Protein AF-A0A645E9L1-F1 (afdb_monomer_lite)

Organism: NCBI:txid1076179

InterPro domains:
  IPR011604 PD-(D/E)XK endonuclease-like domain superfamily [G3DSA:3.90.320.10] (2-105)
  IPR038726 PD-(D/E)XK endonuclease-like domain, AddAB-type [PF12705] (4-104)

Structure (mmCIF, N/CA/C/O backbone):
data_AF-A0A645E9L1-F1
#
_entry.id   AF-A0A645E9L1-F1
#
loop_
_atom_site.group_PDB
_atom_site.id
_atom_site.type_symbol
_atom_site.label_atom_id
_atom_site.label_alt_id
_atom_site.label_comp_id
_atom_site.label_asym_id
_atom_site.label_entity_id
_atom_site.label_seq_id
_atom_site.pdbx_PDB_ins_code
_atom_site.Cartn_x
_atom_site.Cartn_y
_atom_site.Cartn_z
_atom_site.occupancy
_atom_site.B_iso_or_equiv
_atom_site.auth_seq_id
_atom_site.auth_comp_id
_atom_site.auth_asym_id
_atom_site.auth_atom_id
_atom_site.pdbx_PDB_model_num
ATOM 1 N N . MET A 1 1 ? -13.526 -15.376 10.930 1.00 83.19 1 MET A N 1
ATOM 2 C CA . MET A 1 1 ? -12.928 -14.575 9.845 1.00 83.19 1 MET A CA 1
ATOM 3 C C . MET A 1 1 ? -11.698 -13.888 10.395 1.00 83.19 1 MET A C 1
ATOM 5 O O . MET A 1 1 ? -11.803 -13.280 11.458 1.00 83.19 1 MET A O 1
ATOM 9 N N . ARG A 1 2 ? -10.539 -14.059 9.756 1.00 95.88 2 ARG A N 1
ATOM 10 C CA . ARG A 1 2 ? -9.282 -13.478 10.235 1.00 95.88 2 ARG A CA 1
ATOM 11 C C . ARG A 1 2 ? -9.296 -11.958 10.065 1.00 95.88 2 ARG A C 1
ATOM 13 O O . ARG A 1 2 ? -9.842 -11.469 9.083 1.00 95.88 2 ARG A O 1
ATOM 20 N N . LEU A 1 3 ? -8.727 -11.235 11.029 1.00 97.50 3 LEU A N 1
ATOM 21 C CA . LEU A 1 3 ? -8.559 -9.783 10.983 1.00 97.50 3 LEU A CA 1
ATOM 22 C C . LEU A 1 3 ? -7.066 -9.460 11.029 1.00 97.50 3 LEU A C 1
ATOM 24 O O . LEU A 1 3 ? -6.382 -9.879 11.964 1.00 97.50 3 LEU A O 1
ATOM 28 N N . VAL A 1 4 ? -6.579 -8.722 10.035 1.00 97.69 4 VAL A N 1
ATOM 29 C CA . VAL A 1 4 ? -5.240 -8.123 10.049 1.00 97.69 4 VAL A CA 1
ATOM 30 C C . VAL A 1 4 ? -5.340 -6.646 10.416 1.00 97.69 4 VAL A C 1
ATOM 32 O O . VAL A 1 4 ? -6.243 -5.945 9.963 1.00 97.69 4 VAL A O 1
ATOM 35 N N . ILE A 1 5 ? -4.436 -6.181 11.275 1.00 97.94 5 ILE A N 1
ATOM 36 C CA . ILE A 1 5 ? -4.436 -4.809 11.779 1.00 97.94 5 ILE A CA 1
ATOM 37 C C . ILE A 1 5 ? -3.066 -4.189 11.548 1.00 97.94 5 ILE A C 1
ATOM 39 O O . ILE A 1 5 ? -2.053 -4.791 11.900 1.00 97.94 5 ILE A O 1
ATOM 43 N N . ASP A 1 6 ? -3.056 -2.969 11.021 1.00 97.50 6 ASP A N 1
ATOM 44 C CA . ASP A 1 6 ? -1.866 -2.128 10.942 1.00 97.50 6 ASP A CA 1
ATOM 45 C C . ASP A 1 6 ? -2.029 -0.889 11.832 1.00 97.50 6 ASP A C 1
ATOM 47 O O . ASP A 1 6 ? -2.982 -0.119 11.692 1.00 97.50 6 ASP A O 1
ATOM 51 N N . TYR A 1 7 ? -1.111 -0.704 12.780 1.00 96.38 7 TYR A N 1
ATOM 52 C CA . TYR A 1 7 ? -1.149 0.424 13.709 1.00 96.38 7 TYR A CA 1
ATOM 53 C C . TYR A 1 7 ? -0.437 1.635 13.107 1.00 96.38 7 TYR A C 1
ATOM 55 O O . TYR A 1 7 ? 0.717 1.548 12.687 1.00 96.38 7 TYR A O 1
ATOM 63 N N . LYS A 1 8 ? -1.107 2.789 13.113 1.00 94.56 8 LYS A N 1
ATOM 64 C CA . LYS A 1 8 ? -0.591 4.047 12.568 1.00 94.56 8 LYS A CA 1
ATOM 65 C C . LYS A 1 8 ? -0.543 5.132 13.638 1.00 94.56 8 LYS A C 1
ATOM 67 O O . LYS A 1 8 ? -1.547 5.398 14.287 1.00 94.56 8 LYS A O 1
ATOM 72 N N . THR A 1 9 ? 0.586 5.824 13.757 1.00 93.44 9 THR A N 1
ATOM 73 C CA . THR A 1 9 ? 0.765 7.000 14.638 1.00 93.44 9 THR A CA 1
ATOM 74 C C . THR A 1 9 ? 0.570 8.336 13.905 1.00 93.44 9 THR A C 1
ATOM 76 O O . THR A 1 9 ? 1.022 9.387 14.350 1.00 93.44 9 THR A O 1
ATOM 79 N N . GLU A 1 10 ? -0.084 8.309 12.744 1.00 90.81 10 GLU A N 1
ATOM 80 C CA . GLU A 1 10 ? -0.304 9.479 11.888 1.00 90.81 10 GLU A CA 1
ATOM 81 C C . GLU A 1 10 ? -1.577 10.257 12.277 1.00 90.81 10 GLU A C 1
ATOM 83 O O . GLU A 1 10 ? -2.351 9.842 13.138 1.00 90.81 10 GLU A O 1
ATOM 88 N N . ASN A 1 11 ? -1.831 11.397 11.629 1.00 90.75 11 ASN A N 1
ATOM 89 C CA . ASN A 1 11 ? -3.093 12.119 11.803 1.00 90.75 11 ASN A CA 1
ATOM 90 C C . ASN A 1 11 ? -4.278 11.281 11.283 1.00 90.75 11 ASN A C 1
ATOM 92 O O . ASN A 1 11 ? -4.191 10.708 10.199 1.00 90.75 11 ASN A O 1
ATOM 96 N N . GLU A 1 12 ? -5.407 11.282 12.000 1.00 91.69 12 GLU A N 1
ATOM 97 C CA . GLU A 1 12 ? -6.641 10.578 11.614 1.00 91.69 12 GLU A CA 1
ATOM 98 C C . GLU A 1 12 ? -7.038 10.800 10.142 1.00 91.69 12 GLU A C 1
ATOM 100 O O . GLU A 1 12 ? -7.441 9.866 9.449 1.00 91.69 12 GLU A O 1
ATOM 105 N N . GLN A 1 13 ? -6.909 12.031 9.642 1.00 92.19 13 GLN A N 1
ATOM 106 C CA . GLN A 1 13 ? -7.255 12.375 8.262 1.00 92.19 13 GLN A CA 1
ATOM 107 C C . GLN A 1 13 ? -6.399 11.623 7.240 1.00 92.19 13 GLN A C 1
ATOM 109 O O . GLN A 1 13 ? -6.878 11.328 6.149 1.00 92.19 13 GLN A O 1
ATOM 114 N N . VAL A 1 14 ? -5.147 11.301 7.577 1.00 92.94 14 VAL A N 1
ATOM 115 C CA . VAL A 1 14 ? -4.273 10.496 6.717 1.00 92.94 14 VAL A CA 1
ATOM 116 C C . VAL A 1 14 ? -4.794 9.064 6.668 1.00 92.94 14 VAL A C 1
ATOM 118 O O . VAL A 1 14 ? -5.000 8.540 5.578 1.00 92.94 14 VAL A O 1
ATOM 121 N N . THR A 1 15 ? -5.129 8.476 7.818 1.00 94.25 15 THR A N 1
ATOM 122 C CA . THR A 1 15 ? -5.681 7.115 7.872 1.00 94.25 15 THR A CA 1
ATOM 123 C C . THR A 1 15 ? -7.013 7.008 7.123 1.00 94.25 15 THR A C 1
ATOM 125 O O . THR A 1 15 ? -7.227 6.058 6.375 1.00 94.25 15 THR A O 1
ATOM 128 N N . ARG A 1 16 ? -7.887 8.019 7.225 1.00 94.25 16 ARG A N 1
ATOM 129 C CA . ARG A 1 16 ? -9.130 8.085 6.433 1.00 94.25 16 ARG A CA 1
ATOM 130 C C . ARG A 1 16 ? -8.869 8.149 4.931 1.00 94.25 16 ARG A C 1
ATOM 132 O O . ARG A 1 16 ? -9.553 7.465 4.175 1.00 94.25 16 ARG A O 1
ATOM 139 N N . LYS A 1 17 ? -7.881 8.940 4.500 1.00 95.50 17 LYS A N 1
ATOM 140 C CA . LYS A 1 17 ? -7.489 9.010 3.086 1.00 95.50 17 LYS A CA 1
ATOM 141 C C . LYS A 1 17 ? -6.998 7.663 2.565 1.00 95.50 17 LYS A C 1
ATOM 143 O O . LYS A 1 17 ? -7.347 7.327 1.445 1.00 95.50 17 LYS A O 1
ATOM 148 N N . ARG A 1 18 ? -6.265 6.879 3.367 1.00 94.94 18 ARG A N 1
ATOM 149 C CA . ARG A 1 18 ? -5.841 5.517 2.986 1.00 94.94 18 ARG A CA 1
ATOM 150 C C . ARG A 1 18 ? -7.025 4.605 2.689 1.00 94.94 18 ARG A C 1
ATOM 152 O O . ARG A 1 18 ? -7.042 3.964 1.651 1.00 94.94 18 ARG A O 1
ATOM 159 N N . ILE A 1 19 ? -8.045 4.601 3.551 1.00 95.88 19 ILE A N 1
ATOM 160 C CA . ILE A 1 19 ? -9.263 3.806 3.312 1.00 95.88 19 ILE A CA 1
ATOM 161 C C . ILE A 1 19 ? -9.953 4.212 2.006 1.00 95.88 19 ILE A C 1
ATOM 163 O O . ILE A 1 19 ? -10.418 3.359 1.259 1.00 95.88 19 ILE A O 1
ATOM 167 N N . GLN A 1 20 ? -9.986 5.513 1.714 1.00 95.88 20 GLN A N 1
ATO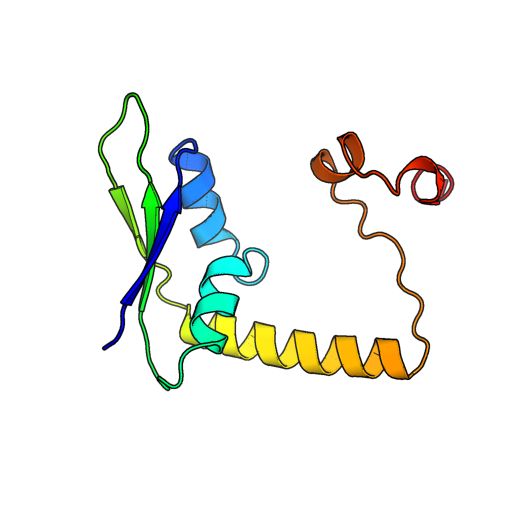M 168 C CA . GLN A 1 20 ? -10.624 6.059 0.513 1.00 95.88 20 GLN A CA 1
ATOM 169 C C . GLN A 1 20 ? -9.780 5.922 -0.761 1.00 95.88 20 GLN A C 1
ATOM 171 O O . GLN A 1 20 ? -10.292 6.177 -1.847 1.00 95.88 20 GLN A O 1
ATOM 176 N N . ALA A 1 21 ? -8.502 5.560 -0.645 1.00 93.38 21 ALA A N 1
ATOM 177 C CA . ALA A 1 21 ? -7.574 5.506 -1.768 1.00 93.38 21 ALA A CA 1
ATOM 178 C C . ALA A 1 21 ? -7.789 4.276 -2.670 1.00 93.38 21 ALA A C 1
ATOM 180 O O . ALA A 1 21 ? -7.229 4.224 -3.762 1.00 93.38 21 ALA A O 1
ATOM 181 N N . GLY A 1 22 ? -8.603 3.302 -2.244 1.00 92.88 22 GLY A N 1
ATOM 182 C CA . GLY A 1 22 ? -8.880 2.094 -3.024 1.00 92.88 22 GLY A CA 1
ATOM 183 C C . GLY A 1 22 ? -7.589 1.363 -3.396 1.00 92.88 22 GLY A C 1
ATOM 184 O O . GLY A 1 22 ? -6.760 1.096 -2.528 1.00 92.88 22 GLY A O 1
ATOM 185 N N . SER A 1 23 ? -7.400 1.088 -4.688 1.00 92.56 23 SER A N 1
ATOM 186 C CA . SER A 1 23 ? -6.222 0.397 -5.232 1.00 92.56 23 SER A CA 1
ATOM 187 C C . SER A 1 23 ? -4.902 1.165 -5.075 1.00 92.56 23 SER A C 1
ATOM 189 O O . SER A 1 23 ? -3.837 0.571 -5.225 1.00 92.56 23 SER A O 1
ATOM 191 N N . GLU A 1 24 ? -4.942 2.465 -4.762 1.00 90.38 24 GLU A N 1
ATOM 192 C CA . GLU A 1 24 ? -3.736 3.276 -4.540 1.00 90.38 24 GLU A CA 1
ATOM 193 C C . GLU A 1 24 ? -3.096 3.013 -3.161 1.00 90.38 24 GLU A C 1
ATOM 195 O O . GLU A 1 24 ? -1.888 3.194 -2.991 1.00 90.38 24 GLU A O 1
ATOM 200 N N . ASP A 1 25 ? -3.865 2.553 -2.163 1.00 94.88 25 ASP A N 1
ATOM 201 C CA . ASP A 1 25 ? -3.323 2.116 -0.869 1.00 94.88 25 ASP A CA 1
ATOM 202 C C . ASP A 1 25 ? -3.196 0.586 -0.836 1.00 94.88 25 ASP A C 1
ATOM 204 O O . ASP A 1 25 ? -4.122 -0.163 -0.536 1.00 94.88 25 ASP A O 1
ATOM 208 N N . ILE A 1 26 ? -1.993 0.109 -1.152 1.00 95.94 26 ILE A N 1
ATOM 209 C CA . ILE A 1 26 ? -1.723 -1.323 -1.345 1.00 95.94 26 ILE A CA 1
ATOM 210 C C . ILE A 1 26 ? -1.429 -2.094 -0.050 1.00 95.94 26 ILE A C 1
ATOM 212 O O . ILE A 1 26 ? -1.313 -3.316 -0.078 1.00 95.94 26 ILE A O 1
ATOM 216 N N . GLN A 1 27 ? -1.245 -1.420 1.090 1.00 97.31 27 GLN A N 1
ATOM 217 C CA . GLN A 1 27 ? -0.616 -2.037 2.264 1.00 97.31 27 GLN A CA 1
ATOM 218 C C . GLN A 1 27 ? -1.491 -3.131 2.904 1.00 97.31 27 GLN A C 1
ATOM 220 O O . GLN A 1 27 ? -1.010 -4.245 3.118 1.00 97.31 27 GLN A O 1
ATOM 225 N N . LEU A 1 28 ? -2.773 -2.856 3.180 1.00 98.00 28 LEU A N 1
ATOM 226 C CA . LEU A 1 28 ? -3.678 -3.869 3.745 1.00 98.00 28 LEU A CA 1
ATOM 227 C C . LEU A 1 28 ? -3.969 -5.001 2.750 1.00 98.00 28 LEU A C 1
ATOM 229 O O . LEU A 1 28 ? -3.987 -6.165 3.149 1.00 98.00 28 LEU A O 1
ATOM 233 N N . ALA A 1 29 ? -4.133 -4.675 1.465 1.00 97.94 29 ALA A N 1
ATOM 234 C CA . ALA A 1 29 ? -4.303 -5.653 0.390 1.00 97.94 29 ALA A CA 1
ATOM 235 C C . ALA A 1 29 ? -3.086 -6.591 0.269 1.00 97.94 29 ALA A C 1
ATOM 237 O O . ALA A 1 29 ? -3.234 -7.799 0.084 1.00 97.94 29 ALA A O 1
ATOM 238 N N . PHE A 1 30 ? -1.874 -6.064 0.455 1.00 98.06 30 PHE A N 1
ATOM 239 C CA . PHE A 1 30 ? -0.654 -6.863 0.453 1.00 98.06 30 PHE A CA 1
ATOM 240 C C . PHE A 1 30 ? -0.596 -7.818 1.650 1.00 98.06 30 PHE A C 1
ATOM 242 O O . PHE A 1 30 ? -0.284 -8.994 1.486 1.00 98.06 30 PHE A O 1
ATOM 249 N N . TYR A 1 31 ? -0.947 -7.359 2.856 1.00 97.81 31 TYR A N 1
ATOM 250 C CA . TYR A 1 31 ? -1.025 -8.250 4.019 1.00 97.81 31 TYR A CA 1
ATOM 251 C C . TYR A 1 31 ? -2.095 -9.328 3.853 1.00 97.81 31 TYR A C 1
ATOM 253 O O . TYR A 1 31 ? -1.857 -10.479 4.214 1.00 97.81 31 TYR A O 1
ATOM 261 N N . ALA A 1 32 ? -3.239 -8.973 3.269 1.00 97.56 32 ALA A N 1
ATOM 262 C CA . ALA A 1 32 ? -4.295 -9.914 2.921 1.00 97.56 32 ALA A CA 1
ATOM 263 C C . ALA A 1 32 ? -3.785 -11.025 1.987 1.00 97.56 32 ALA A C 1
ATOM 265 O O . ALA A 1 32 ? -4.102 -12.191 2.205 1.00 97.56 32 ALA A O 1
ATOM 266 N N . ALA A 1 33 ? -2.945 -10.688 1.002 1.00 97.12 33 ALA A N 1
ATOM 267 C CA . ALA A 1 33 ? -2.360 -11.643 0.058 1.00 97.12 33 ALA A CA 1
ATOM 268 C C . ALA A 1 33 ? -1.368 -12.638 0.692 1.00 97.12 33 ALA A C 1
ATOM 270 O O . ALA A 1 33 ? -1.126 -13.706 0.134 1.00 97.12 33 ALA A O 1
ATOM 271 N N . LEU A 1 34 ? -0.784 -12.309 1.849 1.00 96.88 34 LEU A N 1
ATOM 272 C CA . LEU A 1 34 ? 0.132 -13.203 2.571 1.00 96.88 34 LEU A CA 1
ATOM 273 C C . LEU A 1 34 ? -0.604 -14.246 3.426 1.00 96.88 34 LEU A C 1
ATOM 275 O O . LEU A 1 34 ? 0.011 -15.200 3.907 1.00 96.88 34 LEU A O 1
ATOM 279 N N . LEU A 1 35 ? -1.906 -14.065 3.642 1.00 95.81 35 LEU A N 1
ATOM 280 C CA . LEU A 1 35 ? -2.744 -14.983 4.405 1.00 95.81 35 LEU A CA 1
ATOM 281 C C . LEU A 1 35 ? -3.370 -16.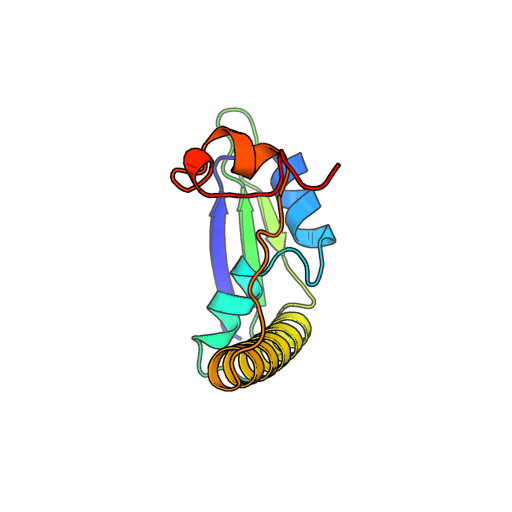030 3.474 1.00 95.81 35 LEU A C 1
ATOM 283 O O . LEU A 1 35 ? -3.630 -15.768 2.307 1.00 95.81 35 LEU A O 1
ATOM 287 N N . GLN A 1 36 ? -3.617 -17.234 3.996 1.00 92.62 36 GLN A N 1
ATOM 288 C CA . GLN A 1 36 ? -4.232 -18.341 3.242 1.00 92.62 36 GLN A CA 1
ATOM 289 C C . GLN A 1 36 ? -5.773 -18.294 3.282 1.00 92.62 36 GLN A C 1
ATOM 291 O O . GLN A 1 36 ? -6.437 -19.256 2.911 1.00 92.62 36 GLN A O 1
ATOM 296 N N . ASP A 1 37 ? -6.340 -17.211 3.814 1.00 96.75 37 ASP A N 1
ATOM 297 C CA . ASP A 1 37 ? -7.772 -17.041 4.026 1.00 96.75 37 ASP A CA 1
ATOM 298 C C . ASP A 1 37 ? -8.443 -16.491 2.748 1.00 96.75 37 ASP A C 1
ATOM 300 O O . ASP A 1 37 ? -8.110 -15.394 2.294 1.00 96.75 37 ASP A O 1
ATOM 304 N N . ASP A 1 38 ? -9.439 -17.205 2.203 1.00 93.81 38 ASP A N 1
ATOM 305 C CA . ASP A 1 38 ? -10.206 -16.749 1.026 1.00 93.81 38 ASP A CA 1
ATOM 306 C C . ASP A 1 38 ? -10.928 -15.420 1.293 1.00 93.81 38 ASP A C 1
ATOM 308 O O . ASP A 1 38 ? -10.930 -14.522 0.448 1.00 93.81 38 ASP A O 1
ATOM 312 N N . VAL A 1 39 ? -11.485 -15.283 2.501 1.00 95.31 39 VAL A N 1
ATOM 313 C CA . VAL A 1 39 ? -12.161 -14.081 2.997 1.00 95.31 39 VAL A CA 1
ATOM 314 C C . VAL A 1 39 ? -11.554 -13.677 4.337 1.00 95.31 39 VAL A C 1
ATOM 316 O O . VAL A 1 39 ? -11.448 -14.482 5.267 1.00 95.31 39 VAL A O 1
ATOM 319 N N . LEU A 1 40 ? -11.196 -12.403 4.459 1.00 97.38 40 LEU A 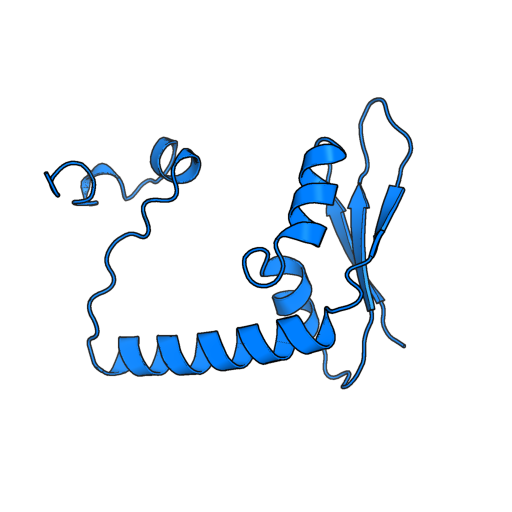N 1
ATOM 320 C CA . LEU A 1 40 ? -10.616 -11.815 5.661 1.00 97.38 40 LEU A CA 1
ATOM 321 C C . LEU A 1 40 ? -11.048 -10.358 5.809 1.00 97.38 40 LEU A C 1
ATOM 323 O O . LEU A 1 40 ? -11.600 -9.759 4.893 1.00 97.38 40 LEU A O 1
ATOM 327 N N . ARG A 1 41 ? -10.782 -9.803 6.986 1.00 98.31 41 ARG A N 1
ATOM 328 C CA . ARG A 1 41 ? -10.984 -8.393 7.315 1.00 98.31 41 ARG A CA 1
ATOM 329 C C . ARG A 1 41 ? -9.632 -7.723 7.481 1.00 98.31 41 ARG A C 1
ATOM 331 O O . ARG A 1 41 ? -8.680 -8.362 7.940 1.00 98.31 41 ARG A O 1
ATOM 338 N N . ALA A 1 42 ? -9.556 -6.436 7.184 1.00 98.25 42 ALA A N 1
ATOM 339 C CA . ALA A 1 42 ? -8.359 -5.653 7.435 1.00 98.25 42 ALA A CA 1
ATOM 340 C C . ALA A 1 42 ? -8.715 -4.260 7.930 1.00 98.25 42 ALA A C 1
ATOM 342 O O . ALA A 1 42 ? -9.692 -3.668 7.480 1.00 98.25 42 ALA A O 1
ATOM 343 N N . ALA A 1 43 ? -7.911 -3.733 8.847 1.00 98.25 43 ALA A N 1
ATOM 344 C CA . ALA A 1 43 ? -8.131 -2.401 9.377 1.00 98.25 43 ALA A CA 1
ATOM 345 C C . ALA A 1 43 ? -6.825 -1.676 9.696 1.00 98.25 43 ALA A C 1
ATOM 347 O O . ALA A 1 43 ? -5.836 -2.275 10.120 1.00 98.25 43 ALA A O 1
ATOM 348 N N . TYR A 1 44 ? -6.872 -0.355 9.580 1.00 97.75 44 TYR A N 1
ATOM 349 C CA . TYR A 1 44 ? -5.923 0.523 10.240 1.00 97.75 44 TYR A CA 1
ATOM 350 C C . TYR A 1 44 ? -6.415 0.857 11.645 1.00 97.75 44 TYR A C 1
ATOM 352 O O . TYR A 1 44 ? -7.584 1.189 11.839 1.00 97.75 44 TYR A O 1
ATOM 360 N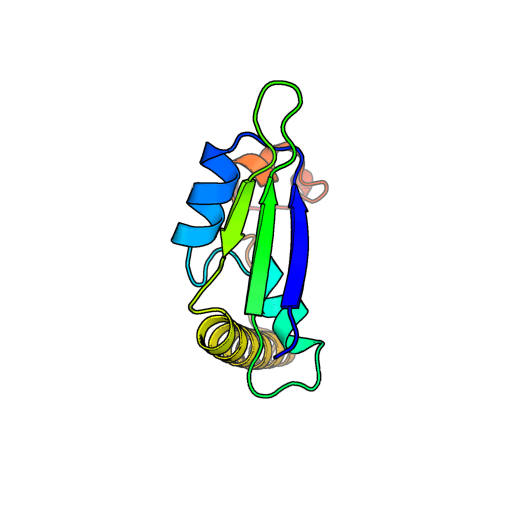 N . VAL A 1 45 ? -5.520 0.837 12.628 1.00 96.75 45 VAL A N 1
ATOM 361 C CA . VAL A 1 45 ? -5.784 1.394 13.959 1.00 96.75 45 VAL A CA 1
ATOM 362 C C . VAL A 1 45 ? -4.933 2.640 14.130 1.00 96.75 45 VAL A C 1
ATOM 364 O O . VAL A 1 45 ? -3.712 2.569 14.258 1.00 96.75 45 VAL A O 1
ATOM 367 N N . ASN A 1 46 ? -5.587 3.797 14.115 1.00 94.62 46 ASN A N 1
ATOM 368 C CA . ASN A 1 46 ? -4.942 5.073 14.367 1.00 94.62 46 ASN A CA 1
ATOM 369 C C . ASN A 1 46 ? -4.741 5.253 15.878 1.00 94.62 46 ASN A C 1
ATOM 371 O O . ASN A 1 46 ? -5.711 5.212 16.635 1.00 94.62 46 ASN A O 1
ATOM 375 N N . VAL A 1 47 ? -3.493 5.446 16.301 1.00 91.12 47 VAL A N 1
ATOM 376 C CA . VAL A 1 47 ? -3.073 5.683 17.688 1.00 91.12 47 VAL A CA 1
ATOM 377 C C . VAL A 1 47 ? -2.422 7.065 17.748 1.00 91.12 47 VAL A C 1
ATOM 379 O O . VAL A 1 47 ? -1.203 7.205 17.653 1.00 91.12 47 VAL A O 1
ATOM 382 N N . GLY A 1 48 ? -3.244 8.111 17.821 1.00 78.19 48 GLY A N 1
ATOM 383 C CA . GLY A 1 48 ? -2.768 9.494 17.871 1.00 78.19 48 GLY A CA 1
ATOM 384 C C . GLY A 1 48 ? -2.356 9.940 19.279 1.00 78.19 48 GLY A C 1
ATOM 385 O O . GLY A 1 48 ? -3.024 9.620 20.255 1.00 78.19 48 GLY A O 1
ATOM 386 N N . GLU A 1 49 ? -1.310 10.767 19.388 1.00 67.19 49 GLU A N 1
ATOM 387 C CA . GLU A 1 49 ? -0.799 11.296 20.673 1.00 67.19 49 GLU A CA 1
ATOM 388 C C . GLU A 1 49 ? -1.791 12.201 21.432 1.00 67.19 49 GLU A C 1
ATOM 390 O O . GLU A 1 49 ? -1.642 12.427 22.631 1.00 67.19 49 GLU A O 1
ATOM 395 N N . ARG A 1 50 ? -2.786 12.763 20.734 1.00 70.62 50 ARG A N 1
ATOM 396 C CA . ARG A 1 50 ? -3.772 13.717 21.284 1.00 70.62 50 ARG A CA 1
ATOM 397 C C . ARG A 1 50 ? -5.225 13.345 20.977 1.00 70.62 50 ARG A C 1
ATOM 399 O O . ARG A 1 50 ? -6.118 14.152 21.222 1.00 70.62 50 ARG A O 1
ATOM 406 N N . GLY A 1 51 ? -5.453 12.175 20.385 1.00 68.56 51 GLY A N 1
ATOM 407 C CA . GLY A 1 51 ? -6.762 11.724 19.920 1.00 68.56 51 GLY A CA 1
ATOM 408 C C . GLY A 1 51 ? -7.137 10.366 20.496 1.00 68.56 51 GLY A C 1
ATOM 409 O O . GLY A 1 51 ? -6.326 9.687 21.121 1.00 68.56 51 GLY A O 1
ATOM 410 N N . GLU A 1 52 ? -8.383 9.965 20.278 1.00 82.56 52 GLU A N 1
ATOM 411 C CA . GLU A 1 52 ? -8.832 8.617 20.611 1.00 82.56 52 GLU A CA 1
ATOM 412 C C . GLU A 1 52 ? -8.207 7.599 19.658 1.00 82.56 52 GLU A C 1
ATOM 414 O O . GLU A 1 52 ? -8.070 7.851 18.459 1.00 82.56 52 GLU A O 1
ATOM 419 N N . THR A 1 53 ? -7.886 6.416 20.181 1.00 92.19 53 THR A N 1
ATOM 420 C CA . THR A 1 53 ? -7.539 5.286 19.321 1.00 92.19 53 THR A CA 1
ATOM 421 C C . THR A 1 53 ? -8.772 4.869 18.530 1.00 92.19 53 THR A C 1
ATOM 423 O O . THR A 1 53 ? -9.801 4.530 19.117 1.00 92.19 53 THR A O 1
ATOM 426 N N . ARG A 1 54 ? -8.683 4.903 17.198 1.00 94.12 54 ARG A N 1
ATOM 427 C CA . ARG A 1 54 ? -9.812 4.613 16.303 1.00 94.12 54 ARG A CA 1
ATOM 428 C C . ARG A 1 54 ? -9.440 3.583 15.255 1.00 94.12 54 ARG A C 1
ATOM 430 O O . ARG A 1 54 ? -8.343 3.610 14.706 1.00 94.12 54 ARG A O 1
ATOM 437 N N . THR A 1 55 ? -10.384 2.692 14.979 1.00 96.56 55 THR A N 1
ATOM 438 C CA . THR A 1 55 ? -10.244 1.641 13.969 1.00 96.56 55 THR A CA 1
ATOM 439 C C . THR A 1 55 ? -10.941 2.071 12.685 1.00 96.56 55 THR A C 1
ATOM 441 O O . THR A 1 55 ? -12.063 2.573 12.729 1.00 96.56 55 THR A O 1
ATOM 444 N N . TYR A 1 56 ? -10.270 1.861 11.560 1.00 96.81 56 TYR A N 1
ATOM 445 C CA . TYR A 1 56 ? -10.725 2.165 10.212 1.00 96.81 56 TYR A CA 1
ATOM 446 C C . TYR A 1 56 ? -10.639 0.893 9.382 1.00 96.81 56 TYR A C 1
ATOM 448 O O . TYR A 1 56 ? -9.543 0.454 9.038 1.00 96.81 56 TYR A O 1
ATOM 456 N N . GLU A 1 57 ? -11.783 0.275 9.121 1.00 97.62 57 GLU A N 1
ATOM 457 C CA . GLU A 1 57 ? -11.862 -0.971 8.363 1.00 97.62 57 GLU A CA 1
ATOM 458 C C . GLU A 1 57 ? -11.826 -0.705 6.852 1.00 97.62 57 GLU A C 1
ATOM 460 O O . GLU A 1 57 ? -12.331 0.318 6.387 1.00 97.62 57 GLU A O 1
ATOM 465 N N . GLN A 1 58 ? -11.182 -1.606 6.107 1.00 97.69 58 GLN A N 1
ATOM 466 C CA . GLN A 1 58 ? -11.210 -1.646 4.649 1.00 97.69 58 GLN A CA 1
ATOM 467 C C . GLN A 1 58 ? -12.162 -2.764 4.221 1.00 97.69 58 GLN A C 1
ATOM 469 O O . GLN A 1 58 ? -11.770 -3.933 4.156 1.00 97.69 58 GLN A O 1
ATOM 474 N N . ASP A 1 59 ? -13.413 -2.395 3.962 1.00 97.12 59 ASP A N 1
ATOM 475 C CA . ASP A 1 59 ? -14.484 -3.344 3.647 1.00 97.12 59 ASP A CA 1
ATOM 476 C C . ASP A 1 59 ? -14.234 -4.079 2.316 1.00 97.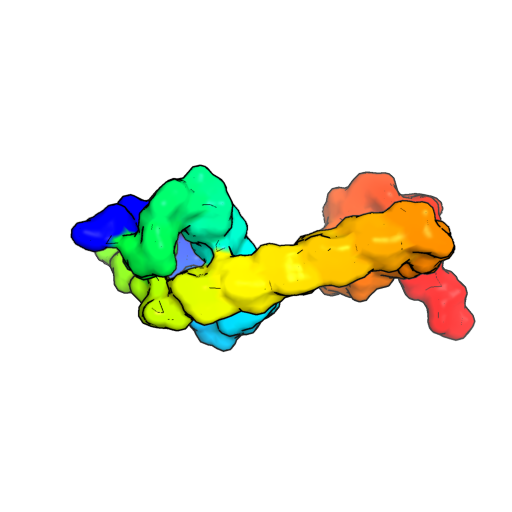12 59 ASP A C 1
ATOM 478 O O . ASP A 1 59 ? -14.613 -5.242 2.173 1.00 97.12 59 ASP A O 1
ATOM 482 N N . ASP A 1 60 ? -13.495 -3.458 1.389 1.00 97.44 60 ASP A N 1
ATOM 483 C CA . ASP A 1 60 ? -13.187 -4.015 0.068 1.00 97.44 60 ASP A CA 1
ATOM 484 C C . ASP A 1 60 ? -11.854 -4.787 0.026 1.00 97.44 60 ASP A C 1
ATOM 486 O O . ASP A 1 60 ? -11.339 -5.089 -1.051 1.00 97.44 60 ASP A O 1
ATOM 490 N N . VAL A 1 61 ? -11.258 -5.139 1.177 1.00 97.94 61 VAL A N 1
ATOM 491 C CA . VAL A 1 61 ? -9.887 -5.697 1.224 1.00 97.94 61 VAL A CA 1
ATOM 492 C C . VAL A 1 61 ? -9.692 -6.939 0.349 1.00 97.94 61 VAL A C 1
ATOM 494 O O . VAL A 1 61 ? -8.628 -7.108 -0.242 1.00 97.94 61 VAL A O 1
ATOM 497 N N . VAL A 1 62 ? -10.703 -7.803 0.240 1.00 97.88 62 VAL A N 1
ATOM 498 C CA . VAL A 1 62 ? -10.639 -9.012 -0.595 1.00 97.88 62 VAL A CA 1
ATOM 499 C C . VAL A 1 62 ? -10.558 -8.642 -2.077 1.00 97.88 62 VAL A C 1
ATOM 501 O O . VAL A 1 62 ? -9.724 -9.182 -2.795 1.00 97.88 62 VAL A O 1
ATOM 504 N N . HIS A 1 63 ? -11.364 -7.676 -2.517 1.00 97.81 63 HIS A N 1
ATOM 505 C CA . HIS A 1 63 ? -11.327 -7.185 -3.891 1.00 97.81 63 HIS A CA 1
ATOM 506 C C . HIS A 1 63 ? -9.987 -6.501 -4.201 1.00 97.81 63 HIS A C 1
ATOM 508 O O . HIS A 1 63 ? -9.338 -6.840 -5.187 1.00 97.81 63 HIS A O 1
ATOM 514 N N . LEU A 1 64 ? -9.522 -5.624 -3.306 1.00 98.25 64 LEU A N 1
ATOM 515 C CA . LEU A 1 64 ? -8.243 -4.923 -3.452 1.00 98.25 64 LEU A CA 1
ATOM 516 C C . LEU A 1 64 ? -7.042 -5.881 -3.457 1.00 98.25 64 LEU A C 1
ATOM 518 O O . LEU A 1 64 ? -6.075 -5.661 -4.184 1.00 98.25 64 LEU A O 1
ATOM 522 N N . ARG A 1 65 ? -7.091 -6.966 -2.670 1.00 98.12 65 ARG A N 1
ATOM 523 C CA . ARG A 1 65 ? -6.097 -8.053 -2.705 1.00 98.12 65 ARG A CA 1
ATOM 524 C C . ARG A 1 65 ? -6.023 -8.672 -4.097 1.00 98.12 65 ARG A C 1
ATOM 526 O O . ARG A 1 65 ? -4.925 -8.865 -4.617 1.00 98.12 65 ARG A O 1
ATOM 533 N N . ASP A 1 66 ? -7.171 -8.995 -4.681 1.00 97.81 66 ASP A N 1
ATOM 534 C CA . ASP A 1 66 ? -7.233 -9.673 -5.973 1.00 97.81 66 ASP A CA 1
ATOM 535 C C . ASP A 1 66 ? -6.736 -8.752 -7.104 1.00 97.81 66 ASP A C 1
ATOM 537 O O . ASP A 1 66 ? -5.941 -9.185 -7.944 1.00 97.81 66 ASP A O 1
ATOM 541 N N . GLU A 1 67 ? -7.104 -7.465 -7.078 1.00 98.12 67 GLU A N 1
ATOM 542 C CA . GLU A 1 67 ? -6.568 -6.453 -8.000 1.00 98.12 67 GLU A CA 1
ATOM 543 C C . GLU A 1 67 ? -5.050 -6.291 -7.861 1.00 98.12 67 GLU A C 1
ATOM 545 O O . GLU A 1 67 ? -4.327 -6.305 -8.861 1.00 98.12 67 GLU A O 1
ATOM 550 N N . LEU A 1 68 ? -4.544 -6.210 -6.625 1.00 98.00 68 LEU A N 1
ATOM 551 C CA . LEU A 1 68 ? -3.113 -6.097 -6.350 1.00 98.00 68 LEU A CA 1
ATOM 552 C C . LEU A 1 68 ? -2.338 -7.309 -6.884 1.00 98.00 68 LEU A C 1
ATOM 554 O O . LEU A 1 68 ? -1.291 -7.149 -7.511 1.00 98.00 68 LEU A O 1
ATOM 558 N N . LEU A 1 69 ? -2.843 -8.526 -6.665 1.00 97.81 69 LEU A N 1
ATOM 559 C CA . LEU A 1 69 ? -2.207 -9.751 -7.151 1.00 97.81 69 LEU A CA 1
ATOM 560 C C . LEU A 1 69 ? -2.183 -9.825 -8.681 1.00 97.81 69 LEU A C 1
ATOM 562 O O . LEU A 1 69 ? -1.180 -10.267 -9.249 1.00 97.81 69 LEU A O 1
ATOM 566 N N . ALA A 1 70 ? -3.256 -9.395 -9.348 1.00 98.12 70 ALA A N 1
ATOM 567 C CA . ALA A 1 70 ? -3.293 -9.300 -10.804 1.00 98.12 70 ALA A CA 1
ATOM 568 C C . ALA A 1 70 ? -2.284 -8.259 -11.324 1.00 98.12 70 ALA A C 1
ATOM 570 O O . ALA A 1 70 ? -1.535 -8.540 -12.265 1.00 98.12 70 ALA A O 1
ATOM 571 N N . GLY A 1 71 ? -2.207 -7.096 -10.668 1.00 97.00 71 GLY A N 1
ATOM 572 C CA . GLY A 1 71 ? -1.244 -6.037 -10.973 1.00 97.00 71 GLY A CA 1
ATOM 573 C C . GLY A 1 71 ? 0.204 -6.510 -10.847 1.00 97.00 71 GLY A C 1
ATOM 574 O O . GLY A 1 71 ? 0.965 -6.419 -11.809 1.00 97.00 71 GLY A O 1
ATOM 575 N N . ILE A 1 72 ? 0.562 -7.125 -9.713 1.00 97.25 72 ILE A N 1
ATOM 576 C CA . ILE A 1 72 ? 1.908 -7.671 -9.476 1.00 97.25 72 ILE A CA 1
ATOM 577 C C . ILE A 1 72 ? 2.281 -8.693 -10.554 1.00 97.25 72 ILE A C 1
ATOM 579 O O . ILE A 1 72 ? 3.379 -8.628 -11.100 1.00 97.25 72 ILE A O 1
ATOM 583 N N . GLN A 1 73 ? 1.390 -9.630 -10.894 1.00 98.25 73 GLN A N 1
ATOM 584 C CA . GLN A 1 73 ? 1.674 -10.628 -11.933 1.00 98.25 73 GLN A CA 1
ATOM 585 C C . GLN A 1 73 ? 1.949 -9.978 -13.293 1.00 98.25 73 GLN A C 1
ATOM 587 O O . GLN A 1 73 ? 2.932 -10.322 -13.955 1.00 98.25 73 GLN A O 1
ATOM 592 N N . SER A 1 74 ? 1.110 -9.018 -13.689 1.00 97.81 74 SER A N 1
ATOM 593 C CA . SER A 1 74 ? 1.278 -8.257 -14.929 1.00 97.81 74 SER A CA 1
ATOM 594 C C . SER A 1 74 ? 2.601 -7.488 -14.946 1.00 97.81 74 SER A C 1
ATOM 596 O O . SER A 1 74 ? 3.376 -7.589 -15.902 1.00 97.81 74 SER A O 1
ATOM 598 N N . ASP A 1 75 ? 2.905 -6.755 -13.876 1.00 96.00 75 ASP A N 1
ATOM 599 C CA . ASP A 1 75 ? 4.102 -5.922 -13.805 1.00 96.00 75 ASP A CA 1
ATOM 600 C C . ASP A 1 75 ? 5.379 -6.759 -13.774 1.00 96.00 75 ASP A C 1
ATOM 602 O O . ASP A 1 75 ? 6.320 -6.470 -14.516 1.00 96.00 75 ASP A O 1
ATOM 606 N N . MET A 1 76 ? 5.400 -7.857 -13.018 1.00 97.69 76 MET A N 1
ATOM 607 C CA . MET A 1 76 ? 6.546 -8.767 -12.995 1.00 97.69 76 MET A CA 1
ATOM 608 C C . MET A 1 76 ? 6.789 -9.418 -14.363 1.00 97.69 76 MET A C 1
ATOM 610 O O . MET A 1 76 ? 7.941 -9.540 -14.786 1.00 97.69 76 MET A O 1
ATOM 614 N N . ALA A 1 77 ? 5.730 -9.776 -15.098 1.00 98.25 77 ALA A N 1
ATOM 615 C CA . ALA A 1 77 ? 5.858 -10.290 -16.460 1.00 98.25 77 ALA A CA 1
ATOM 616 C C . ALA A 1 77 ? 6.434 -9.237 -17.422 1.00 98.25 77 ALA A C 1
ATOM 618 O O . ALA A 1 77 ? 7.332 -9.543 -18.208 1.00 98.25 77 ALA A O 1
ATOM 619 N N . ARG A 1 78 ? 5.972 -7.984 -17.335 1.00 97.81 78 ARG A N 1
ATOM 620 C CA . ARG A 1 78 ? 6.494 -6.868 -18.142 1.00 97.81 78 ARG A CA 1
ATOM 621 C C . ARG A 1 78 ? 7.964 -6.589 -17.845 1.00 97.81 78 ARG A C 1
ATOM 623 O O . ARG A 1 78 ? 8.747 -6.406 -18.776 1.00 97.81 78 ARG A O 1
ATOM 630 N N . ILE A 1 79 ? 8.350 -6.597 -16.569 1.00 96.69 79 ILE A N 1
ATOM 631 C CA . ILE A 1 79 ? 9.745 -6.421 -16.145 1.00 96.69 79 ILE A CA 1
ATOM 632 C C . ILE A 1 79 ? 10.620 -7.531 -16.734 1.00 96.69 79 ILE A C 1
ATOM 634 O O . ILE A 1 79 ? 11.660 -7.241 -17.322 1.00 96.69 79 ILE A O 1
ATOM 638 N N . ALA A 1 80 ? 10.177 -8.790 -16.657 1.00 97.62 80 ALA A N 1
ATOM 639 C CA . ALA A 1 80 ? 10.897 -9.921 -17.243 1.00 97.62 80 ALA A CA 1
ATOM 640 C C . ALA A 1 80 ? 11.046 -9.817 -18.775 1.00 97.62 80 ALA A C 1
ATOM 642 O O . ALA A 1 80 ? 12.019 -10.317 -19.336 1.00 97.62 80 ALA A O 1
ATOM 643 N N . GLN A 1 81 ? 10.116 -9.135 -19.450 1.00 98.12 81 GLN A N 1
ATOM 644 C CA . GLN A 1 81 ? 10.154 -8.861 -20.892 1.00 98.12 81 GLN A CA 1
ATOM 645 C C . GLN A 1 81 ? 10.975 -7.611 -21.260 1.00 98.12 81 GLN A C 1
ATOM 647 O O . GLN A 1 81 ? 11.038 -7.240 -22.431 1.00 98.12 81 GLN A O 1
ATOM 652 N N . GLY A 1 82 ? 11.617 -6.956 -20.289 1.00 96.75 82 GLY A N 1
ATOM 653 C CA . GLY A 1 82 ? 12.453 -5.779 -20.525 1.00 96.75 82 GLY A CA 1
ATOM 654 C C . GLY A 1 82 ? 11.668 -4.476 -20.679 1.00 96.75 82 GLY A C 1
ATOM 655 O O . GLY A 1 82 ? 12.185 -3.522 -21.264 1.00 96.75 82 GLY A O 1
ATOM 656 N N . ALA A 1 83 ? 10.433 -4.409 -20.168 1.00 96.25 83 ALA A N 1
ATOM 657 C CA . ALA A 1 83 ? 9.692 -3.155 -20.136 1.00 96.25 83 ALA A CA 1
ATOM 658 C C . ALA A 1 83 ? 10.487 -2.082 -19.362 1.00 96.25 83 ALA A C 1
ATOM 660 O O . ALA A 1 83 ? 11.010 -2.361 -18.278 1.00 96.25 83 ALA A O 1
ATOM 661 N N . PRO A 1 84 ? 10.583 -0.846 -19.883 1.00 89.12 84 PRO A N 1
ATOM 662 C CA . PRO A 1 84 ? 11.252 0.231 -19.171 1.00 89.12 84 PRO A CA 1
ATOM 663 C C . PRO A 1 84 ? 10.501 0.554 -17.874 1.00 89.12 84 PRO A C 1
ATOM 665 O O . PRO A 1 84 ? 9.272 0.595 -17.853 1.00 89.12 84 PRO A O 1
ATOM 668 N N . MET A 1 85 ? 11.252 0.833 -16.807 1.00 86.38 85 MET A N 1
ATOM 669 C CA . MET A 1 85 ? 10.724 1.229 -15.497 1.00 86.38 85 MET A CA 1
ATOM 670 C C . MET A 1 85 ? 11.042 2.707 -15.238 1.00 86.38 85 MET A C 1
ATOM 672 O O . MET A 1 85 ? 12.026 3.017 -14.557 1.00 86.38 85 MET A O 1
ATOM 676 N N . PRO A 1 86 ? 10.282 3.648 -15.831 1.00 82.38 86 PRO A N 1
ATOM 677 C CA . PRO A 1 86 ? 10.437 5.055 -15.504 1.00 82.38 86 PRO A CA 1
ATOM 678 C C . PRO A 1 86 ? 10.088 5.275 -14.030 1.00 82.38 86 PRO A C 1
ATOM 680 O O . PRO A 1 86 ? 9.210 4.620 -13.473 1.00 82.38 86 PRO A O 1
ATOM 683 N N . ALA A 1 87 ? 10.774 6.218 -13.389 1.00 83.31 87 ALA A N 1
ATOM 684 C CA . ALA A 1 87 ? 10.417 6.605 -12.035 1.00 83.31 87 ALA A CA 1
ATOM 685 C C . ALA A 1 87 ? 8.984 7.160 -12.009 1.00 83.31 87 ALA A C 1
ATOM 687 O O . ALA A 1 87 ? 8.670 8.063 -12.782 1.00 83.31 87 ALA A O 1
ATOM 688 N N . LEU A 1 88 ? 8.150 6.671 -11.085 1.00 82.56 88 LEU A N 1
ATOM 689 C CA . LEU A 1 88 ? 6.769 7.146 -10.912 1.00 82.56 88 LEU A CA 1
ATOM 690 C C . LEU A 1 88 ? 6.716 8.650 -10.608 1.00 82.56 88 LEU A C 1
ATOM 692 O O . LEU A 1 88 ? 5.825 9.368 -11.045 1.00 82.56 88 LEU A O 1
ATOM 696 N N . GLY A 1 89 ? 7.720 9.145 -9.883 1.00 78.81 89 GLY A N 1
ATOM 697 C CA . GLY A 1 89 ? 7.819 10.560 -9.570 1.00 78.81 89 GLY A CA 1
ATOM 698 C C . GLY A 1 89 ? 6.834 11.025 -8.498 1.00 78.81 89 GLY A C 1
ATOM 699 O O . GLY A 1 89 ? 6.440 12.188 -8.519 1.00 78.81 89 GLY A O 1
ATOM 700 N N . GLU A 1 90 ? 6.471 10.161 -7.554 1.00 79.94 90 GLU A N 1
ATOM 701 C CA . GLU A 1 90 ? 5.550 10.491 -6.466 1.00 79.94 90 GLU A CA 1
ATOM 702 C C . GLU A 1 90 ? 6.091 11.654 -5.611 1.00 79.94 90 GLU A C 1
ATOM 704 O O . GLU A 1 90 ? 7.179 11.575 -5.034 1.00 79.94 90 GLU A O 1
ATOM 709 N N . GLY A 1 91 ? 5.358 12.772 -5.581 1.00 79.81 91 GLY A N 1
ATOM 710 C CA . GLY A 1 91 ? 5.900 14.107 -5.294 1.00 79.81 91 GLY A CA 1
ATOM 711 C C . GLY A 1 91 ? 6.715 14.217 -4.003 1.00 79.81 91 GLY A C 1
ATOM 712 O O . GLY A 1 91 ? 7.888 14.594 -4.043 1.00 79.81 91 GLY A O 1
ATOM 713 N N . ALA A 1 92 ? 6.118 13.860 -2.864 1.00 83.44 92 ALA A N 1
ATOM 714 C CA . ALA A 1 92 ? 6.804 13.923 -1.573 1.00 83.44 92 ALA A CA 1
ATOM 715 C C . ALA A 1 92 ? 7.979 12.931 -1.499 1.00 83.44 92 ALA A C 1
ATOM 717 O O . ALA A 1 92 ? 9.035 13.271 -0.964 1.00 83.44 92 ALA A O 1
ATOM 718 N N . VAL A 1 93 ? 7.829 11.747 -2.106 1.00 85.06 93 VAL A N 1
ATOM 719 C CA . VAL A 1 93 ? 8.844 10.681 -2.118 1.00 85.06 93 VAL A CA 1
ATOM 720 C C . VAL A 1 93 ? 10.106 11.114 -2.852 1.00 85.06 93 VAL A C 1
ATOM 722 O O . VAL A 1 93 ? 11.221 10.817 -2.419 1.00 85.06 93 VAL A O 1
ATOM 725 N N . CYS A 1 94 ? 9.962 11.889 -3.929 1.00 86.56 94 CYS A N 1
ATOM 726 C CA . CYS A 1 94 ? 11.106 12.457 -4.637 1.00 86.56 94 CYS A CA 1
ATOM 727 C C . CYS A 1 94 ? 11.981 13.352 -3.744 1.00 86.56 94 CYS A C 1
ATOM 729 O O . CYS A 1 94 ? 13.160 13.520 -4.049 1.00 86.56 94 CYS A O 1
ATOM 731 N N . GLY A 1 95 ? 11.449 13.932 -2.662 1.00 84.44 95 GLY A N 1
ATO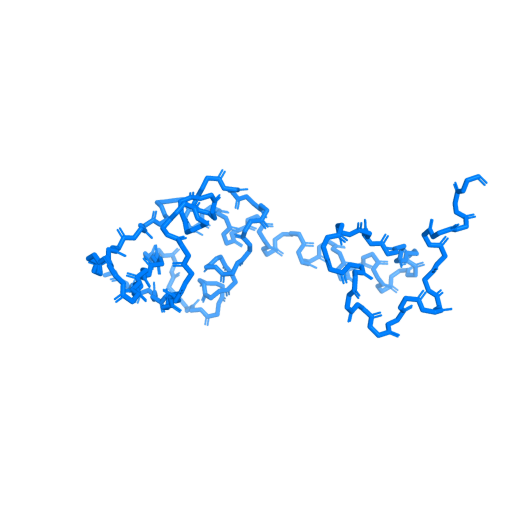M 732 C CA . GLY A 1 95 ? 12.211 14.774 -1.734 1.00 84.44 95 GLY A CA 1
ATOM 733 C C . GLY A 1 95 ? 13.288 14.021 -0.945 1.00 84.44 95 GLY A C 1
ATOM 734 O O . GLY A 1 95 ? 14.285 14.623 -0.561 1.00 84.44 95 GLY A O 1
ATOM 735 N N . TYR A 1 96 ? 13.121 12.712 -0.746 1.00 87.50 96 TYR A N 1
ATOM 736 C CA . TYR A 1 96 ? 14.024 11.873 0.054 1.00 87.50 96 TYR A CA 1
ATOM 737 C C . TYR A 1 96 ? 14.514 10.617 -0.687 1.00 87.50 96 TYR A C 1
ATOM 739 O O . TYR A 1 96 ? 15.154 9.747 -0.099 1.00 87.50 96 TYR A O 1
ATOM 747 N N . CYS A 1 97 ? 14.232 10.499 -1.987 1.00 87.88 97 CYS A N 1
ATOM 748 C CA . CYS A 1 97 ? 14.657 9.364 -2.799 1.00 87.88 97 CYS A CA 1
ATOM 749 C C . CYS A 1 97 ? 16.178 9.382 -3.031 1.00 87.88 97 CYS A C 1
ATOM 751 O O . CYS A 1 97 ? 16.696 10.256 -3.724 1.00 87.88 97 CYS A O 1
ATOM 753 N N . ALA A 1 98 ? 16.894 8.369 -2.532 1.00 89.12 98 ALA A N 1
ATOM 754 C CA . ALA A 1 98 ? 18.341 8.234 -2.738 1.00 89.12 98 ALA A CA 1
ATOM 755 C C . ALA A 1 98 ? 18.731 8.099 -4.224 1.00 89.12 98 ALA A C 1
ATOM 757 O O . ALA A 1 98 ? 19.811 8.516 -4.631 1.00 89.12 98 ALA A O 1
ATOM 758 N N . ALA A 1 99 ? 17.828 7.569 -5.055 1.00 87.12 99 ALA A N 1
ATOM 759 C CA . ALA A 1 99 ? 18.032 7.461 -6.495 1.00 87.12 99 ALA A CA 1
ATOM 760 C C . ALA A 1 99 ? 17.756 8.775 -7.252 1.00 87.12 99 ALA A C 1
ATOM 762 O O . ALA A 1 99 ? 17.890 8.796 -8.474 1.00 87.12 99 ALA A O 1
ATOM 763 N N . ARG A 1 100 ? 17.391 9.881 -6.577 1.00 83.94 100 ARG A N 1
ATOM 764 C CA . ARG A 1 100 ? 17.049 11.152 -7.240 1.00 83.94 100 ARG A CA 1
ATOM 765 C C . ARG A 1 100 ? 18.153 11.649 -8.173 1.00 83.94 100 ARG A C 1
ATOM 767 O O . ARG A 1 100 ? 17.837 12.083 -9.270 1.00 83.94 100 ARG A O 1
ATOM 774 N N . GLY A 1 101 ? 19.425 11.523 -7.786 1.00 81.06 101 GLY A N 1
ATOM 775 C CA . GLY A 1 101 ? 20.557 11.934 -8.630 1.00 81.06 101 GLY A CA 1
ATOM 776 C C . GLY A 1 101 ? 20.705 11.138 -9.937 1.00 81.06 101 GLY A C 1
ATOM 777 O O . GLY A 1 101 ? 21.364 11.601 -10.860 1.00 81.06 101 GLY A O 1
ATOM 778 N N . LEU A 1 102 ? 20.085 9.958 -10.028 1.00 82.75 102 LEU A N 1
ATOM 779 C CA . LEU A 1 102 ? 20.031 9.122 -11.235 1.00 82.75 102 LEU A CA 1
ATOM 780 C C . LEU A 1 102 ? 18.671 9.214 -11.945 1.00 82.75 102 LEU A C 1
ATOM 782 O O . LEU A 1 102 ? 18.533 8.817 -13.104 1.00 82.75 102 LEU A O 1
ATOM 786 N N . CYS A 1 103 ? 17.651 9.703 -11.240 1.00 85.12 103 CYS A N 1
ATOM 787 C CA . CYS A 1 103 ? 16.296 9.821 -11.736 1.00 85.12 103 CYS A CA 1
ATOM 788 C C . CYS A 1 103 ? 16.220 10.934 -12.782 1.00 85.12 103 CYS A C 1
ATOM 790 O O . CYS A 1 103 ? 16.511 12.093 -12.507 1.00 85.12 103 CYS A O 1
ATOM 792 N N . ARG A 1 104 ? 15.760 10.591 -13.986 1.00 68.75 104 ARG A N 1
ATOM 793 C CA . ARG A 1 104 ? 15.634 11.546 -15.095 1.00 68.75 104 ARG A CA 1
ATOM 794 C C . ARG A 1 104 ? 14.380 12.420 -15.020 1.00 68.75 104 ARG A C 1
ATOM 796 O O . ARG A 1 104 ? 14.183 13.219 -15.924 1.00 68.75 104 ARG A O 1
ATOM 803 N N . LYS A 1 105 ? 13.545 12.290 -13.978 1.00 69.81 105 LYS A N 1
ATOM 804 C CA . LYS A 1 105 ? 12.276 13.030 -13.850 1.00 69.81 105 LYS A CA 1
ATOM 805 C C . LYS A 1 105 ? 12.470 14.543 -13.991 1.00 69.81 105 LYS A C 1
ATOM 807 O O . LYS A 1 105 ? 11.723 15.183 -14.720 1.00 69.81 105 LYS A O 1
ATOM 812 N N . ASP A 1 106 ? 13.502 15.094 -13.352 1.00 67.88 106 ASP A N 1
ATOM 813 C CA . ASP A 1 106 ? 13.819 16.529 -13.407 1.00 67.88 106 ASP A CA 1
ATOM 814 C C . ASP A 1 106 ? 14.321 16.973 -14.811 1.00 67.88 106 ASP A C 1
ATOM 816 O O . ASP A 1 106 ? 14.541 18.156 -15.047 1.00 67.88 106 ASP A O 1
ATOM 820 N N . SER A 1 107 ? 14.496 16.037 -15.757 1.00 64.88 107 SER A N 1
ATOM 821 C CA . SER A 1 107 ? 14.977 16.245 -17.134 1.00 64.88 107 SER A CA 1
ATOM 822 C C . SER A 1 107 ? 13.964 15.836 -18.216 1.00 64.88 107 SER A C 1
ATOM 824 O O . SER A 1 107 ? 14.340 15.732 -19.379 1.00 64.88 107 SER A O 1
ATOM 826 N N . TRP A 1 108 ? 12.706 15.550 -17.861 1.00 67.75 108 TRP A N 1
ATOM 827 C CA . TRP A 1 108 ? 11.642 15.181 -18.815 1.00 67.75 108 TRP A CA 1
ATOM 828 C C . TRP A 1 108 ? 10.885 16.391 -19.401 1.00 67.75 108 TRP A C 1
ATOM 830 O O . TRP A 1 108 ? 9.812 16.207 -19.974 1.00 67.75 108 TRP A O 1
ATOM 840 N N . ALA A 1 109 ? 11.427 17.605 -19.230 1.00 54.78 109 ALA A N 1
ATOM 841 C CA . ALA A 1 109 ? 10.908 18.849 -19.804 1.00 54.78 109 ALA A CA 1
ATOM 842 C C . ALA A 1 109 ? 11.327 19.028 -21.270 1.00 54.78 109 ALA A C 1
ATOM 844 O O . ALA A 1 109 ? 12.502 18.727 -21.583 1.00 54.78 109 ALA A O 1
#

Foldseek 3Di:
DAEAEDEDQDDPVVQVVLLVVQLNNCDLLVVVLVDPDLDYWYWYFHDYPPDDTDIGTNPCSNVSNVVVVVVVVVVVVCVVVVNDDQDPPPPVCCVPDPCVVVHCPVVPD

pLDDT: mean 91.13, std 9.22, range [54.78, 98.31]

Radius of gyration: 17.01 Å; chains: 1; bounding box: 35×37×42 Å

Sequence (109 aa):
MRLVIDYKTENEQVTRKRIQAGSEDIQLAFYAALLQDDVLRAAYVNVGERGETRTYEQDDVVHLRDELLAGIQSDMARIAQGAPMPALGEGAVCGYCAARGLCRKDSWA

Secondary structure (DSSP, 8-state):
-EEEEEEE-S-HHHHHHHHHTGGG--HHHHHHHTS--SSEEEEEEE--TTS--EEEE-TTHHHHHHHHHHHHHHHHHHHHTT--------TTGGGT-GGGGT-GGGG--